Protein 3RDR (pdb70)

Organism: Bacillus subtilis (strain 168) (NCBI:txid224308)

Solvent-accessible surface area: 7052 Å² total; per-residue (Å²): 71,102,62,51,122,42,68,0,71,125,66,24,105,1,29,41,37,103,93,12,114,12,101,49,0,0,0,6,7,26,54,58,81,56,113,36,10,41,0,35,20,19,2,162,113,0,80,69,110,120,6,95,62,0,16,0,7,0,0,5,33,100,46,0,34,12,0,0,19,35,99,29,0,0,70,16,0,59,38,50,103,29,44,0,6,76,15,0,0,0,0,20,0,2,16,11,76,89,22,71,44,76,116,2,22,52,17,0,29,90,5,0,95,38,4,35,86,120,58,145,8,63,71,79,43,0,11,16,9,80,138,46,48,49,121,111,16,0,119,102,9,35,149,77,31,116,75,13,31,82,45,5,90

Secondary structure (DSSP, 8-state):
--EEE-PPPTT-TT----B----EEEEEE----STT-SHHHHHHHHTSTT-----SEEE-SS-EEE-S-TTB--S-SSSTTSHHHHSEEEEEE---TTS-HHHHHHHHHHHHHHHHHHTT--GGGEEEHHHHH----STTTGGGHHHHHHTT-

Foldseek 3Di:
DAEAEQAQDPPALFFPFDFEQAQAAEEFEPPDQAAPPAQVVVLVVSNPSPDNWDFAWEFFLPYIYGHYDPRGFGHHLPQVCDCVGRHYGYYYFYNYNVTDSVSRLLVVLQVVLVCCVVSVHDLVRYYYSCVRPVDCGPVVCVVPVVVSSVSND

B-factor: mean 28.97, std 8.03, range [13.75, 65.9]

Sequence (153 aa):
VNIIQDFIPVGANNRPGYAMTPLYITVHNTANTAVGADAAAHARYLKNPDTTTSWHFTVDDTEIYQHLPLNENGWHAGDGNGSGNRASIGIEICENADGDFAKATANAQWLIKTLMAEHNISLANVVPHKYWSGKECPRKLLDTWDSFKAGIG

CATH classification: 3.40.80.10

InterPro domains:
  IPR002477 Peptidoglycan binding-like [PF01471] (230-291)
  IPR002502 N-acetylmuramoyl-L-alanine amidase domain [PF01510] (21-140)
  IPR002502 N-acetylmuramoyl-L-alanine amidase domain [SM00644] (11-153)
  IPR002502 N-acetylmuramoyl-L-alanine amidase domain [cd06583] (23-140)
  IPR018392 LysM domain [PF01476] (161-203)
  IPR018392 LysM domain [PS51782] (159-203)
  IPR018392 LysM domain [SM00257] (160-204)
  IPR018392 LysM domain [cd00118] (159-203)
  IPR036365 PGBD-like superfamily [SSF47090] (225-292)
  IPR036366 PGBD superfamily [G3DSA:1.10.101.10] (222-297)
  IPR036505 N-acetylmuramoyl-L-alanine amidase/PGRP domain superfamily [G3DSA:3.40.80.10] (1-154)
  IPR036505 N-acetylmuramoyl-L-alanine amidase/PGRP domain superfamily [SSF55846] (1-153)
  IPR036779 LysM domain superfamily [G3DSA:3.10.350.10] (155-213)
  IPR036779 LysM domain superfamily [SSF54106] (159-203)
  IPR051206 N-acetylmuramoyl-L-alanine amidase 2 [PTHR30417] (7-238)

Nearest PDB structures (foldseek):
  3rdr-assembly1_A  TM=1.007E+00  e=5.281E-36  Bacillus subtilis
  3hmb-assembly3_C  TM=1.002E+00  e=5.384E-33  Bacillus subtilis
  1yb0-assembly1_B  TM=9.236E-01  e=2.991E-17  Bacillus anthracis
  2ar3-assembly1_C  TM=9.061E-01  e=3.191E-17  Bacillus anthracis
  4ivv-assembly1_A  TM=7.565E-01  e=4.223E-07  Streptococcus pneumoniae TIGR4

Radius of gyration: 13.97 Å; Cα contacts (8 Å, |Δi|>4): 355; chains: 1; bounding box: 35×32×36 Å

Structure (mmCIF, N/CA/C/O backbone):
data_3RDR
#
_entry.id   3RDR
#
_cell.length_a   96.700
_cell.length_b   96.700
_cell.length_c   114.300
_cell.angle_alpha   90.00
_cell.angle_beta   90.00
_cell.angle_gamma   120.00
#
_symmetry.space_group_name_H-M   'P 63 2 2'
#
loop_
_entity.id
_entity.type
_entity.pdbx_description
1 polymer 'N-acetylmuramoyl-L-alanine amidase XlyA'
2 non-polymer 'ZINC ION'
3 non-polymer 'CHLORIDE ION'
4 water water
#
loop_
_atom_site.group_PDB
_atom_site.id
_atom_site.type_symbol
_atom_site.label_atom_id
_atom_site.label_alt_id
_atom_site.label_comp_id
_atom_site.label_asym_id
_atom_site.label_entity_id
_atom_site.label_seq_id
_atom_site.pdbx_PDB_ins_code
_atom_site.Cartn_x
_atom_site.Cartn_y
_atom_site.Cartn_z
_atom_site.occupancy
_atom_site.B_iso_or_equiv
_atom_site.auth_seq_id
_atom_site.auth_comp_id
_atom_site.auth_asym_id
_atom_site.auth_atom_id
_atom_site.pdbx_PDB_model_num
ATOM 1 N N . VAL A 1 5 ? 6.270 -29.855 10.437 1.00 47.31 5 VAL A N 1
ATOM 2 C CA . VAL A 1 5 ? 6.289 -31.274 9.974 1.00 46.06 5 VAL A CA 1
ATOM 3 C C . VAL A 1 5 ? 5.743 -31.361 8.550 1.00 45.54 5 VAL A C 1
ATOM 4 O O . VAL A 1 5 ? 4.789 -30.671 8.195 1.00 46.23 5 VAL A O 1
ATOM 8 N N . ASN A 1 6 ? 6.352 -32.218 7.741 1.00 44.52 6 ASN A N 1
ATOM 9 C CA . ASN A 1 6 ? 5.955 -32.388 6.349 1.00 43.57 6 ASN A CA 1
ATOM 10 C C . ASN A 1 6 ? 4.669 -33.204 6.184 1.00 41.65 6 ASN A C 1
ATOM 11 O O . ASN A 1 6 ? 4.512 -34.261 6.795 1.00 39.83 6 ASN A O 1
ATOM 16 N N . ILE A 1 7 ? 3.753 -32.703 5.355 1.00 39.70 7 ILE A N 1
ATOM 17 C CA . ILE A 1 7 ? 2.485 -33.384 5.089 1.00 37.69 7 ILE A CA 1
ATOM 18 C C . ILE A 1 7 ? 2.460 -33.885 3.645 1.00 36.38 7 ILE A C 1
ATOM 19 O O . ILE A 1 7 ? 2.531 -33.089 2.711 1.00 35.40 7 ILE A O 1
ATOM 24 N N . ILE A 1 8 ? 2.353 -35.200 3.467 1.00 34.30 8 ILE A N 1
ATOM 25 C CA . ILE A 1 8 ? 2.309 -35.794 2.133 1.00 33.21 8 ILE A CA 1
ATOM 26 C C . ILE A 1 8 ? 0.880 -36.223 1.781 1.00 33.62 8 ILE A C 1
ATOM 27 O O . ILE A 1 8 ? 0.273 -37.027 2.490 1.00 30.76 8 ILE A O 1
ATOM 32 N N . GLN A 1 9 ? 0.348 -35.684 0.686 1.00 32.44 9 GLN A N 1
ATOM 33 C CA . GLN A 1 9 ? -1.000 -36.029 0.251 1.00 32.34 9 GLN A CA 1
ATOM 34 C C . GLN A 1 9 ? -0.966 -37.230 -0.686 1.00 32.36 9 GLN A C 1
ATOM 35 O O . GLN A 1 9 ? -0.237 -37.243 -1.680 1.00 32.53 9 GLN A O 1
ATOM 41 N N . ASP A 1 10 ? -1.752 -38.245 -0.347 1.00 30.26 10 ASP A N 1
ATOM 42 C CA . ASP A 1 10 ? -1.831 -39.466 -1.136 1.00 30.86 10 ASP A CA 1
ATOM 43 C C . ASP A 1 10 ? -3.233 -40.015 -0.907 1.00 30.46 10 ASP A C 1
ATOM 44 O O . ASP A 1 10 ? -3.435 -41.023 -0.228 1.00 28.71 10 ASP A O 1
ATOM 49 N N . PHE A 1 11 ? -4.199 -39.319 -1.494 1.00 29.23 11 PHE A N 1
ATOM 50 C CA . PHE A 1 11 ? -5.609 -39.645 -1.357 1.00 29.32 11 PHE A CA 1
ATOM 51 C C . PHE A 1 11 ? -6.071 -41.018 -1.805 1.00 29.02 11 PHE A C 1
ATOM 52 O O . PHE A 1 11 ? -5.511 -41.629 -2.719 1.00 28.68 11 PHE A O 1
ATOM 60 N N . ILE A 1 12 ? -7.110 -41.488 -1.125 1.00 26.71 12 ILE A N 1
ATOM 61 C CA . ILE A 1 12 ? -7.753 -42.751 -1.427 1.00 25.65 12 ILE A CA 1
ATOM 62 C C . ILE A 1 12 ? -8.486 -42.414 -2.724 1.00 27.35 12 ILE A C 1
ATOM 63 O O . ILE A 1 12 ? -9.034 -41.318 -2.855 1.00 26.19 12 ILE A O 1
ATOM 68 N N . PRO A 1 13 ? -8.505 -43.334 -3.701 1.00 28.50 13 PRO A N 1
ATOM 69 C CA . PRO A 1 13 ? -9.207 -42.997 -4.945 1.00 29.03 13 PRO A CA 1
ATOM 70 C C . PRO A 1 13 ? -10.703 -42.721 -4.813 1.00 28.44 13 PRO A C 1
ATOM 71 O O . PRO A 1 13 ? -11.413 -43.368 -4.039 1.00 27.77 13 PRO A O 1
ATOM 75 N N . VAL A 1 14 ? -11.169 -41.740 -5.579 1.00 30.02 14 VAL A N 1
ATOM 76 C CA . VAL A 1 14 ? -12.577 -41.362 -5.595 1.00 29.86 14 VAL A CA 1
ATOM 77 C C . VAL A 1 14 ? -13.416 -42.590 -5.926 1.00 29.35 14 VAL A C 1
ATOM 78 O O . VAL A 1 14 ? -13.037 -43.393 -6.771 1.00 30.11 14 VAL A O 1
ATOM 82 N N . GLY A 1 15 ? -14.546 -42.747 -5.244 1.00 29.82 15 GLY A N 1
ATOM 83 C CA . GLY A 1 15 ? -15.409 -43.886 -5.506 1.00 30.52 15 GLY A CA 1
ATOM 84 C C . GLY A 1 15 ? -15.103 -45.155 -4.726 1.00 32.14 15 GLY A C 1
ATOM 85 O O . GLY A 1 15 ? -15.876 -46.114 -4.774 1.00 32.27 15 GLY A O 1
ATOM 86 N N . ALA A 1 16 ? -13.983 -45.178 -4.009 1.00 31.52 16 ALA A N 1
ATOM 87 C CA . ALA A 1 16 ? -13.616 -46.358 -3.229 1.00 30.51 16 ALA A CA 1
ATOM 88 C C . ALA A 1 16 ? -14.612 -46.538 -2.089 1.00 29.55 16 ALA A C 1
ATOM 89 O O . ALA A 1 16 ? -15.257 -45.582 -1.664 1.00 30.08 16 ALA A O 1
ATOM 91 N N . ASN A 1 17 ? -14.739 -47.767 -1.600 1.00 30.17 17 ASN A N 1
ATOM 92 C CA . ASN A 1 17 ? -15.657 -48.060 -0.508 1.00 29.62 17 ASN A CA 1
ATOM 93 C C . ASN A 1 17 ? -15.348 -47.245 0.747 1.00 28.35 17 ASN A C 1
ATOM 94 O O . ASN A 1 1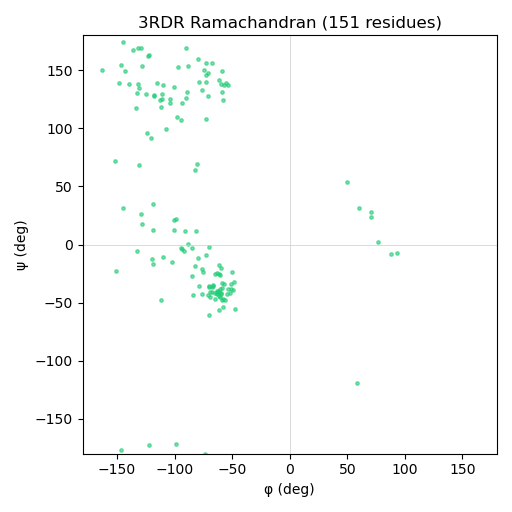7 ? -16.264 -46.887 1.493 1.00 28.29 17 ASN A O 1
ATOM 99 N N . ASN A 1 18 ? -14.074 -46.942 0.992 1.00 24.91 18 ASN A N 1
ATOM 100 C CA . ASN A 1 18 ? -13.753 -46.160 2.177 1.00 24.69 18 ASN A CA 1
ATOM 101 C C . ASN A 1 18 ? -13.553 -44.672 1.908 1.00 24.26 18 ASN A C 1
ATOM 102 O O . ASN A 1 18 ? -12.891 -43.975 2.673 1.00 22.87 18 ASN A O 1
ATOM 107 N N . ARG A 1 19 ? -14.111 -44.194 0.800 1.00 23.50 19 ARG A N 1
ATOM 108 C CA . ARG A 1 19 ? -14.070 -42.770 0.489 1.00 24.34 19 ARG A CA 1
ATOM 109 C C . ARG A 1 19 ? -15.509 -42.405 0.133 1.00 25.59 19 ARG A C 1
ATOM 110 O O . ARG A 1 19 ? -15.827 -42.110 -1.021 1.00 25.69 19 ARG A O 1
ATOM 118 N N . PRO A 1 20 ? -16.404 -42.434 1.135 1.00 25.89 20 PRO A N 1
ATOM 119 C CA . PRO A 1 20 ? -17.823 -42.113 0.950 1.00 25.97 20 PRO A CA 1
ATOM 120 C C . PRO A 1 20 ? -18.041 -40.790 0.232 1.00 26.07 20 PRO A C 1
ATOM 121 O O . PRO A 1 20 ? -19.002 -40.640 -0.519 1.00 26.00 20 PRO A O 1
ATOM 125 N N . GLY A 1 21 ? -17.155 -39.831 0.481 1.00 26.20 21 GLY A N 1
ATOM 126 C CA . GLY A 1 21 ? -17.250 -38.543 -0.184 1.00 25.71 21 GLY A CA 1
ATOM 127 C C . GLY A 1 21 ? -18.377 -37.590 0.172 1.00 25.83 21 GLY A C 1
ATOM 128 O O . GLY A 1 21 ? -18.787 -36.795 -0.674 1.00 26.22 21 GLY A O 1
ATOM 129 N N . TYR A 1 22 ? -18.895 -37.648 1.397 1.00 24.79 22 TYR A N 1
ATOM 130 C CA . TYR A 1 22 ? -19.953 -36.716 1.776 1.00 24.03 22 TYR A CA 1
ATOM 131 C C . TYR A 1 22 ? -19.313 -35.375 2.104 1.00 24.69 22 TYR A C 1
ATOM 132 O O . TYR A 1 22 ? -18.248 -35.327 2.726 1.00 23.84 22 TYR A O 1
ATOM 141 N N . ALA A 1 23 ? -19.953 -34.289 1.675 1.00 23.14 23 ALA A N 1
ATOM 142 C CA . ALA A 1 23 ? -19.434 -32.954 1.944 1.00 22.41 23 ALA A CA 1
ATOM 143 C C . ALA A 1 23 ? -19.342 -32.764 3.451 1.00 22.58 23 ALA A C 1
ATOM 144 O O . ALA A 1 23 ? -20.244 -33.162 4.197 1.00 22.06 23 ALA A O 1
ATOM 146 N N . MET A 1 24 ? -18.252 -32.153 3.898 1.00 22.90 24 MET A N 1
ATOM 147 C CA . MET A 1 24 ? -18.063 -31.925 5.321 1.00 22.12 24 MET A CA 1
ATOM 148 C C . MET A 1 24 ? -17.471 -30.565 5.648 1.00 20.88 24 MET A C 1
ATOM 149 O O . MET A 1 24 ? -16.560 -30.090 4.980 1.00 20.84 24 MET A O 1
ATOM 154 N N . THR A 1 25 ? -18.021 -29.951 6.686 1.00 22.80 25 THR A N 1
ATOM 155 C CA . THR A 1 25 ? -17.549 -28.682 7.216 1.00 25.01 25 THR A CA 1
ATOM 156 C C . THR A 1 25 ? -17.221 -29.122 8.646 1.00 24.82 25 THR A C 1
ATOM 157 O O . THR A 1 25 ? -18.083 -29.112 9.524 1.00 24.27 25 THR A O 1
ATOM 161 N N . PRO A 1 26 ? -15.967 -29.544 8.883 1.00 25.17 26 PRO A N 1
ATOM 162 C CA . PRO A 1 26 ? -15.511 -30.012 10.198 1.00 25.35 26 PRO A CA 1
ATOM 163 C C . PRO A 1 26 ? -15.643 -29.055 11.381 1.00 24.76 26 PRO A C 1
ATOM 164 O O . PRO A 1 26 ? -15.130 -27.937 11.366 1.00 25.64 26 PRO A O 1
ATOM 168 N N . LEU A 1 27 ? -16.336 -29.524 12.411 1.00 25.36 27 LEU A N 1
ATOM 169 C CA . LEU A 1 27 ? -16.540 -28.759 13.635 1.00 25.77 27 LEU A CA 1
ATOM 170 C C . LEU A 1 27 ? -15.745 -29.413 14.770 1.00 26.22 27 LEU A C 1
ATOM 171 O O . LEU A 1 27 ? -15.611 -28.842 15.858 1.00 25.52 27 LEU A O 1
ATOM 176 N N . TYR A 1 28 ? -15.228 -30.613 14.508 1.00 24.75 28 TYR A N 1
ATOM 177 C CA . TYR A 1 28 ? -14.458 -31.361 15.500 1.00 25.83 28 TYR A CA 1
ATOM 178 C C . TYR A 1 28 ? -13.207 -31.994 14.905 1.00 25.55 28 TYR A C 1
ATOM 179 O O . TYR A 1 28 ? -13.039 -32.065 13.683 1.00 22.90 28 TYR A O 1
ATOM 188 N N . ILE A 1 29 ? -12.341 -32.461 15.799 1.00 25.56 29 ILE A N 1
ATOM 189 C CA . ILE A 1 29 ? -11.112 -33.152 15.441 1.00 23.95 29 ILE A CA 1
ATOM 190 C C . ILE A 1 29 ? -11.084 -34.377 16.352 1.00 23.83 29 ILE A C 1
ATOM 191 O O . ILE A 1 29 ? -11.064 -34.253 17.580 1.00 23.51 29 ILE A O 1
ATOM 196 N N . THR A 1 30 ? -11.119 -35.559 15.742 1.00 22.37 30 THR A N 1
ATOM 197 C CA . THR A 1 30 ? -11.134 -36.819 16.474 1.00 20.50 30 THR A CA 1
ATOM 198 C C . THR A 1 30 ? -9.774 -37.523 16.444 1.00 22.13 30 THR A C 1
ATOM 199 O O . THR A 1 30 ? -9.225 -37.795 15.378 1.00 22.63 30 THR A O 1
ATOM 203 N N . VAL A 1 31 ? -9.244 -37.831 17.625 1.00 22.17 31 VAL A N 1
ATOM 204 C CA . VAL A 1 31 ? -7.932 -38.476 17.745 1.00 21.64 31 VAL A CA 1
ATOM 205 C C . VAL A 1 31 ? -7.988 -39.979 17.988 1.00 19.68 31 VAL A C 1
ATOM 206 O O . VAL A 1 31 ? -8.769 -40.454 18.810 1.00 19.64 31 VAL A O 1
ATOM 210 N N . HIS A 1 32 ? -7.139 -40.714 17.269 1.00 19.03 32 HIS A N 1
ATOM 211 C CA . HIS A 1 32 ? -7.052 -42.170 17.375 1.00 19.41 32 HIS A CA 1
ATOM 212 C C . HIS A 1 32 ? -5.595 -42.597 17.589 1.00 20.01 32 HIS A C 1
ATOM 213 O O . HIS A 1 32 ? -4.670 -41.800 17.441 1.00 20.37 32 HIS A O 1
ATOM 220 N N . ASN A 1 33 ? -5.416 -43.872 17.917 1.00 19.69 33 ASN A N 1
ATOM 221 C CA . ASN A 1 33 ? -4.101 -44.494 18.076 1.00 20.01 33 ASN A CA 1
ATOM 222 C C . ASN A 1 33 ? -4.288 -45.778 17.271 1.00 17.65 33 ASN A C 1
ATOM 223 O O . ASN A 1 33 ? -5.273 -46.482 17.468 1.00 19.24 33 ASN A O 1
ATOM 228 N N . THR A 1 34 ? -3.362 -46.078 16.366 1.00 17.62 34 THR A N 1
ATOM 229 C CA . THR A 1 34 ? -3.479 -47.261 15.511 1.00 17.49 34 THR A CA 1
ATOM 230 C C . THR A 1 34 ? -3.508 -48.619 16.217 1.00 20.02 34 THR A C 1
ATOM 231 O O . THR A 1 34 ? -4.054 -49.584 15.673 1.00 18.08 34 THR A O 1
ATOM 235 N N . ALA A 1 35 ? -2.927 -48.695 17.415 1.00 18.58 35 ALA A N 1
ATOM 236 C CA . ALA A 1 35 ? -2.856 -49.954 18.163 1.00 20.28 35 ALA A CA 1
ATOM 237 C C . ALA A 1 35 ? -2.087 -50.988 17.330 1.00 20.05 35 ALA A C 1
ATOM 238 O O . ALA A 1 35 ? -2.338 -52.196 17.403 1.00 20.87 35 ALA A O 1
ATOM 240 N N . ASN A 1 3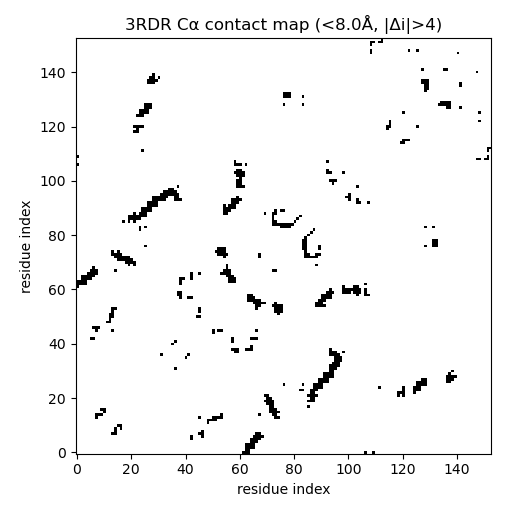6 ? -1.142 -50.494 16.539 1.00 20.53 36 ASN A N 1
ATOM 241 C CA . ASN A 1 36 ? -0.313 -51.338 15.690 1.00 18.33 36 ASN A CA 1
ATOM 242 C C . ASN A 1 36 ? 1.143 -51.052 16.049 1.00 18.37 36 ASN A C 1
ATOM 243 O O . ASN A 1 36 ? 1.739 -50.099 15.542 1.00 16.71 36 ASN A O 1
ATOM 248 N N . THR A 1 37 ? 1.717 -51.878 16.921 1.00 17.45 37 THR A N 1
ATOM 249 C CA . THR A 1 37 ? 3.098 -51.687 17.359 1.00 18.46 37 THR A CA 1
ATOM 250 C C . THR A 1 37 ? 4.144 -52.310 16.432 1.00 19.19 37 THR A C 1
ATOM 251 O O . THR A 1 37 ? 5.343 -52.166 16.664 1.00 19.53 37 THR A O 1
ATOM 255 N N . ALA A 1 38 ? 3.690 -52.998 15.390 1.00 19.04 38 ALA A N 1
ATOM 256 C CA . ALA A 1 38 ? 4.594 -53.657 14.452 1.00 19.75 38 ALA A CA 1
ATOM 257 C C . ALA A 1 38 ? 5.610 -52.732 13.797 1.00 20.17 38 ALA A C 1
ATOM 258 O O . ALA A 1 38 ? 5.288 -51.616 13.387 1.00 19.89 38 ALA A O 1
ATOM 260 N N . VAL A 1 39 ? 6.844 -53.212 13.700 1.00 20.67 39 VAL A N 1
ATOM 261 C CA . VAL A 1 39 ? 7.901 -52.451 13.059 1.00 20.52 39 VAL A CA 1
ATOM 262 C C . VAL A 1 39 ? 7.441 -52.191 11.625 1.00 22.10 39 VAL A C 1
ATOM 263 O O . VAL A 1 39 ? 6.967 -53.102 10.942 1.00 22.83 39 VAL A O 1
ATOM 267 N N . GLY A 1 40 ? 7.546 -50.941 11.187 1.00 23.71 40 GLY A N 1
ATOM 268 C CA . GLY A 1 40 ? 7.140 -50.598 9.836 1.00 24.98 40 GLY A CA 1
ATOM 269 C C . GLY A 1 40 ? 5.713 -50.098 9.674 1.00 24.73 40 GLY A C 1
ATOM 270 O O . GLY A 1 40 ? 5.341 -49.667 8.587 1.00 24.63 40 GLY A O 1
ATOM 271 N N . ALA A 1 41 ? 4.908 -50.150 10.732 1.00 23.16 41 ALA A N 1
ATOM 272 C CA . ALA A 1 41 ? 3.524 -49.684 10.643 1.00 21.82 41 ALA A CA 1
ATOM 273 C C . ALA A 1 41 ? 3.470 -48.165 10.807 1.00 21.29 41 ALA A C 1
ATOM 274 O O . ALA A 1 41 ? 2.881 -47.651 11.764 1.00 20.75 41 ALA A O 1
ATOM 276 N N . ASP A 1 42 ? 4.080 -47.455 9.861 1.00 19.95 42 ASP A N 1
ATOM 277 C CA . ASP A 1 42 ? 4.133 -46.001 9.905 1.00 20.64 42 ASP A CA 1
ATOM 278 C C . ASP A 1 42 ? 3.079 -45.330 9.024 1.00 21.34 42 ASP A C 1
ATOM 279 O O . ASP A 1 42 ? 2.193 -45.997 8.492 1.00 22.67 42 ASP A O 1
ATOM 284 N N . ALA A 1 43 ? 3.182 -44.011 8.876 1.00 21.23 43 ALA A N 1
ATOM 285 C CA . ALA A 1 43 ? 2.215 -43.239 8.093 1.00 22.79 43 ALA A CA 1
ATOM 286 C C . ALA A 1 43 ? 2.140 -43.649 6.626 1.00 22.16 43 ALA A C 1
ATOM 287 O O . ALA A 1 43 ? 1.054 -43.794 6.076 1.00 21.35 43 ALA A O 1
ATOM 289 N N . ALA A 1 44 ? 3.293 -43.828 5.993 1.00 24.01 44 ALA A N 1
ATOM 290 C CA . ALA A 1 44 ? 3.326 -44.233 4.594 1.00 24.61 44 ALA A CA 1
ATOM 291 C C . ALA A 1 44 ? 2.676 -45.605 4.428 1.00 25.00 44 ALA A C 1
ATOM 292 O O . ALA A 1 44 ? 1.946 -45.840 3.462 1.00 27.28 44 ALA A O 1
ATOM 294 N N . ALA A 1 45 ? 2.933 -46.510 5.368 1.00 23.33 45 ALA A N 1
ATOM 295 C CA . ALA A 1 45 ? 2.352 -47.849 5.290 1.00 22.70 45 ALA A CA 1
ATOM 296 C C . ALA A 1 45 ? 0.830 -47.779 5.381 1.00 22.04 45 ALA A C 1
ATOM 297 O O . ALA A 1 45 ? 0.127 -48.484 4.652 1.00 23.21 45 ALA A O 1
ATOM 299 N N . HIS A 1 46 ? 0.312 -46.939 6.274 1.00 20.33 46 HIS A N 1
ATOM 300 C CA . HIS A 1 46 ? -1.134 -46.804 6.393 1.00 21.23 46 HIS A CA 1
ATOM 301 C C . HIS A 1 46 ? -1.715 -46.179 5.123 1.00 21.07 46 HIS A C 1
ATOM 302 O O . HIS A 1 46 ? -2.809 -46.530 4.703 1.00 21.20 46 HIS A O 1
ATOM 309 N N . ALA A 1 47 ? -0.981 -45.254 4.512 1.00 22.92 47 ALA A N 1
ATOM 310 C CA . ALA A 1 47 ? -1.445 -44.614 3.281 1.00 24.60 47 ALA A CA 1
ATOM 311 C C . ALA A 1 47 ? -1.668 -45.668 2.198 1.00 25.28 47 ALA A C 1
ATOM 312 O O . ALA A 1 47 ? -2.643 -45.610 1.448 1.00 23.97 47 ALA A O 1
ATOM 314 N N . ARG A 1 48 ? -0.748 -46.625 2.123 1.00 27.16 48 ARG A N 1
ATOM 315 C CA . ARG A 1 48 ? -0.827 -47.703 1.144 1.00 27.75 48 ARG A CA 1
ATOM 316 C C . ARG A 1 48 ? -1.986 -48.633 1.490 1.00 26.72 48 ARG A C 1
ATOM 317 O O . ARG A 1 48 ? -2.764 -49.022 0.618 1.00 25.83 48 ARG A O 1
ATOM 325 N N . TYR A 1 49 ? -2.107 -48.984 2.766 1.00 25.06 49 TYR A N 1
ATOM 326 C CA . TYR A 1 49 ? -3.186 -49.860 3.193 1.00 25.38 49 TYR A CA 1
ATOM 327 C C . TYR A 1 49 ? -4.571 -49.295 2.865 1.00 25.23 49 TYR A C 1
ATOM 328 O O . TYR A 1 49 ? -5.435 -50.005 2.340 1.00 25.37 49 TYR A O 1
ATOM 337 N N . LEU A 1 50 ? -4.783 -48.022 3.181 1.00 23.60 50 LEU A N 1
ATOM 338 C CA . LEU A 1 50 ? -6.076 -47.387 2.946 1.00 24.30 50 LEU A CA 1
ATOM 339 C C . LEU A 1 50 ? -6.536 -47.378 1.491 1.00 26.40 50 LEU A C 1
ATOM 340 O O . LEU A 1 50 ? -7.730 -47.235 1.218 1.00 26.58 50 LEU A O 1
ATOM 345 N N . LYS A 1 51 ? -5.606 -47.544 0.559 1.00 28.64 51 LYS A N 1
ATOM 346 C CA . LYS A 1 51 ? -5.968 -47.550 -0.851 1.00 33.08 51 LYS A CA 1
ATOM 347 C C . LYS A 1 51 ? -6.360 -48.926 -1.385 1.00 33.75 51 LYS A C 1
ATOM 348 O O . LYS A 1 51 ? -6.685 -49.064 -2.560 1.00 35.71 51 LYS A O 1
ATOM 354 N N . ASN A 1 52 ? -6.343 -49.940 -0.522 1.00 36.26 52 ASN A N 1
ATOM 355 C CA . ASN A 1 52 ? -6.749 -51.284 -0.930 1.00 36.47 52 ASN A CA 1
ATOM 356 C C . ASN A 1 52 ? -8.262 -51.255 -1.127 1.00 36.38 52 ASN A C 1
ATOM 357 O O . ASN A 1 52 ? -8.997 -50.822 -0.243 1.00 34.86 52 ASN A O 1
ATOM 362 N N . PRO A 1 53 ? -8.746 -51.720 -2.292 1.00 36.70 53 PRO A N 1
ATOM 363 C CA . PRO A 1 53 ? -10.172 -51.751 -2.638 1.00 36.06 53 PRO A CA 1
ATOM 364 C C . PRO A 1 53 ? -11.119 -52.371 -1.618 1.00 35.47 53 PRO A C 1
ATOM 365 O O . PRO A 1 53 ? -12.309 -52.059 -1.612 1.00 35.58 53 PRO A O 1
ATOM 369 N N . ASP A 1 54 ? -10.605 -53.245 -0.761 1.00 34.80 54 ASP A N 1
ATOM 370 C CA . ASP A 1 54 ? -11.457 -53.902 0.226 1.00 36.44 54 ASP A CA 1
ATOM 371 C C . ASP A 1 54 ? -11.556 -53.246 1.604 1.00 33.94 54 ASP A C 1
ATOM 372 O O . ASP A 1 54 ? -12.316 -53.709 2.451 1.00 33.36 54 ASP A O 1
ATOM 377 N N . THR A 1 55 ? -10.803 -52.176 1.832 1.00 33.48 55 THR A N 1
ATOM 378 C CA . THR A 1 55 ? -10.851 -51.485 3.120 1.00 32.74 55 THR A CA 1
ATOM 379 C C . THR A 1 55 ? -12.165 -50.717 3.247 1.00 32.05 55 THR A C 1
ATOM 380 O O . THR A 1 55 ? -12.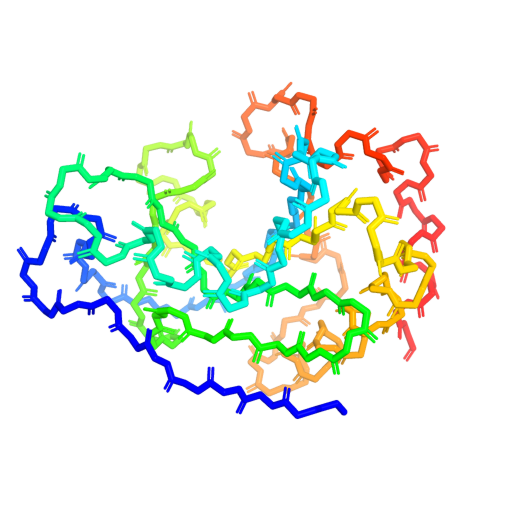689 -50.200 2.258 1.00 32.43 55 THR A O 1
ATOM 384 N N . THR A 1 56 ? -12.695 -50.642 4.464 1.00 30.51 56 THR A N 1
ATOM 385 C CA . THR A 1 56 ? -13.951 -49.940 4.700 1.00 29.00 56 THR A CA 1
ATOM 386 C C . THR A 1 56 ? -13.812 -48.759 5.663 1.00 28.74 56 THR A C 1
ATOM 387 O O . THR A 1 56 ? -14.693 -47.891 5.726 1.00 27.56 56 THR A O 1
ATOM 391 N N . THR A 1 57 ? -12.711 -48.722 6.411 1.00 25.23 57 THR A N 1
ATOM 392 C CA . THR A 1 57 ? -12.476 -47.632 7.358 1.00 23.23 57 THR A CA 1
ATOM 393 C C . THR A 1 57 ? -11.572 -46.575 6.727 1.00 20.90 57 THR A C 1
ATOM 394 O O . THR A 1 57 ? -10.772 -46.882 5.845 1.00 19.79 57 THR A O 1
ATOM 398 N N . SER A 1 58 ? -11.707 -45.328 7.169 1.00 19.28 58 SER A N 1
ATOM 399 C CA . SER A 1 58 ? -10.879 -44.255 6.631 1.00 18.55 58 SER A CA 1
ATOM 400 C C . SER A 1 58 ? -10.883 -43.028 7.527 1.00 17.69 58 SER A C 1
ATOM 401 O O . SER A 1 58 ? -11.860 -42.756 8.226 1.00 19.67 58 SER A O 1
ATOM 404 N N . TRP A 1 59 ? -9.774 -42.301 7.503 1.00 17.33 59 TRP A N 1
ATOM 405 C CA . TRP A 1 59 ? -9.619 -41.084 8.284 1.00 18.35 59 TRP A CA 1
ATOM 406 C C . TRP A 1 59 ? -8.769 -40.130 7.451 1.00 19.38 59 TRP A C 1
ATOM 407 O O . TRP A 1 59 ? -8.254 -40.512 6.396 1.00 17.36 59 TRP A O 1
ATOM 418 N N . HIS A 1 60 ? -8.604 -38.901 7.927 1.00 18.72 60 HIS A N 1
ATOM 419 C CA . HIS A 1 60 ? -7.881 -37.886 7.168 1.00 20.42 60 HIS A CA 1
ATOM 420 C C . HIS A 1 60 ? -6.359 -37.839 7.256 1.00 20.52 60 HIS A C 1
ATOM 421 O O . HIS A 1 60 ? -5.687 -37.685 6.233 1.00 19.34 60 HIS A O 1
ATOM 428 N N . PHE A 1 61 ? -5.818 -37.975 8.463 1.00 20.20 61 PHE A N 1
ATOM 429 C CA . PHE A 1 61 ? -4.371 -37.900 8.666 1.00 20.52 61 PHE A CA 1
ATOM 430 C C . PHE A 1 61 ? -3.781 -39.026 9.517 1.00 20.53 61 PHE A C 1
ATOM 431 O O . PHE A 1 61 ? -4.356 -39.417 10.536 1.00 19.43 61 PHE A O 1
ATOM 439 N N . THR A 1 62 ? -2.629 -39.536 9.098 1.00 19.66 62 THR A N 1
ATOM 440 C CA . THR A 1 62 ? -1.918 -40.543 9.874 1.00 19.18 62 THR A CA 1
ATOM 441 C C . THR A 1 62 ? -0.597 -39.858 10.216 1.00 19.80 62 THR A C 1
ATOM 442 O O . THR A 1 62 ? 0.082 -39.321 9.336 1.00 18.93 62 THR A O 1
ATOM 446 N N . VAL A 1 63 ? -0.251 -39.863 11.497 1.00 18.71 63 VAL A N 1
ATOM 447 C CA . VAL A 1 63 ? 0.955 -39.204 11.980 1.00 17.99 63 VAL A CA 1
ATOM 448 C C . VAL A 1 63 ? 1.958 -40.158 12.625 1.00 18.62 63 VAL A C 1
ATOM 449 O O . VAL A 1 63 ? 1.588 -40.939 13.497 1.00 18.74 63 VAL A O 1
ATOM 453 N N . ASP A 1 64 ? 3.216 -40.120 12.186 1.00 20.94 64 ASP A N 1
ATOM 454 C CA . ASP A 1 64 ? 4.247 -40.934 12.830 1.00 23.13 64 ASP A CA 1
ATOM 455 C C . ASP A 1 64 ? 5.327 -39.967 13.313 1.00 23.22 64 ASP A C 1
ATOM 456 O O . ASP A 1 64 ? 5.127 -38.750 13.254 1.00 22.48 64 ASP A O 1
ATOM 461 N N . ASP A 1 65 ? 6.452 -40.481 13.801 1.00 24.46 65 ASP A N 1
ATOM 462 C CA . ASP A 1 65 ? 7.504 -39.610 14.326 1.00 26.94 65 ASP A CA 1
ATOM 463 C C . ASP A 1 65 ? 8.289 -38.834 13.279 1.00 29.07 65 ASP A C 1
ATOM 464 O O . ASP A 1 65 ? 9.070 -37.941 13.615 1.00 29.40 65 ASP A O 1
ATOM 469 N N . THR A 1 66 ? 8.068 -39.154 12.011 1.00 29.04 66 THR A N 1
ATOM 470 C CA . THR A 1 66 ? 8.793 -38.492 10.940 1.00 31.45 66 THR A CA 1
ATOM 471 C C . THR A 1 66 ? 7.936 -37.589 10.061 1.00 31.88 66 THR A C 1
ATOM 472 O O . THR A 1 66 ? 8.308 -36.450 9.783 1.00 30.52 66 THR A O 1
ATOM 476 N N . GLU A 1 67 ? 6.787 -38.092 9.622 1.00 32.30 67 GLU A N 1
ATOM 477 C CA . GLU A 1 67 ? 5.930 -37.307 8.745 1.00 31.16 67 GLU A CA 1
ATOM 478 C C . GLU A 1 67 ? 4.443 -37.551 8.936 1.00 29.79 67 GLU A C 1
ATOM 479 O O . GLU A 1 67 ? 4.030 -38.322 9.799 1.00 27.74 67 GLU A O 1
ATOM 485 N N . ILE A 1 68 ? 3.652 -36.885 8.100 1.00 28.81 68 ILE A N 1
ATOM 486 C CA . ILE A 1 68 ? 2.199 -36.978 8.137 1.00 27.18 68 ILE A CA 1
ATOM 487 C C . ILE A 1 68 ? 1.675 -37.232 6.728 1.00 27.58 68 ILE A C 1
ATOM 488 O O . ILE A 1 68 ? 2.117 -36.592 5.774 1.00 28.32 68 ILE A O 1
ATOM 493 N N . TYR A 1 69 ? 0.746 -38.175 6.603 1.00 25.33 69 TYR A N 1
ATOM 494 C CA . TYR A 1 69 ? 0.135 -38.496 5.321 1.00 24.55 69 TYR A CA 1
ATOM 495 C C . TYR A 1 69 ? -1.347 -38.152 5.398 1.00 24.18 69 TYR A C 1
ATOM 496 O O . TYR A 1 69 ? -1.990 -38.404 6.417 1.00 23.64 69 TYR A O 1
ATOM 505 N N . GLN A 1 70 ? -1.880 -37.567 4.328 1.00 23.62 70 GLN A N 1
ATOM 506 C CA . GLN A 1 70 ? -3.297 -37.205 4.270 1.00 24.58 70 GLN A CA 1
ATOM 507 C C . GLN A 1 70 ? -3.954 -38.127 3.245 1.00 24.15 70 GLN A C 1
ATOM 508 O O . GLN A 1 70 ? -3.526 -38.198 2.095 1.00 23.44 70 GLN A O 1
ATOM 514 N N . HIS A 1 71 ? -5.002 -38.820 3.673 1.00 23.46 71 HIS A N 1
ATOM 515 C CA . HIS A 1 71 ? -5.694 -39.781 2.829 1.00 22.61 71 HIS A CA 1
ATOM 516 C C . HIS A 1 71 ? -7.001 -39.265 2.244 1.00 23.20 71 HIS A C 1
ATOM 517 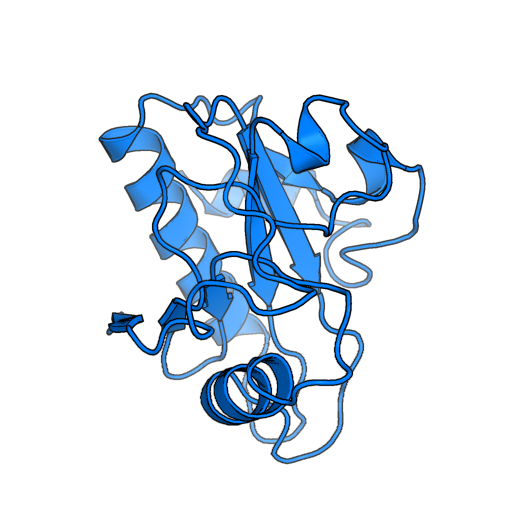O O . HIS A 1 71 ? -7.548 -39.856 1.315 1.00 21.07 71 HIS A O 1
ATOM 524 N N . LEU A 1 72 ? -7.495 -38.162 2.792 1.00 23.71 72 LEU A N 1
ATOM 525 C CA . LEU A 1 72 ? -8.763 -37.587 2.363 1.00 23.19 72 LEU A CA 1
ATOM 526 C C . LEU A 1 72 ? -8.709 -36.065 2.393 1.00 24.89 72 LEU A C 1
ATOM 527 O O . LEU A 1 72 ? -7.985 -35.477 3.203 1.00 23.94 72 LEU A O 1
ATOM 532 N N . PRO A 1 73 ? -9.466 -35.404 1.500 1.00 25.19 73 PRO A N 1
ATOM 533 C CA . PRO A 1 73 ? -9.471 -33.939 1.492 1.00 25.26 73 PRO A CA 1
ATOM 534 C C . PRO A 1 73 ? -10.302 -33.521 2.704 1.00 25.19 73 PRO A C 1
ATOM 535 O O . PRO A 1 73 ? -11.212 -34.248 3.105 1.00 24.18 73 PRO A O 1
ATOM 539 N N . LEU A 1 74 ? -10.002 -32.365 3.288 1.00 23.90 74 LEU A N 1
ATOM 540 C CA . LEU A 1 74 ? -10.733 -31.925 4.470 1.00 25.74 74 LEU A CA 1
ATOM 541 C C . LEU A 1 74 ? -12.187 -31.498 4.258 1.00 26.70 74 LEU A C 1
ATOM 542 O O . LEU A 1 74 ? -12.877 -31.155 5.220 1.00 28.03 74 LEU A O 1
ATOM 547 N N . ASN A 1 75 ? -12.661 -31.517 3.015 1.00 27.11 75 ASN A N 1
ATOM 548 C CA . ASN A 1 75 ? -14.054 -31.161 2.749 1.00 27.66 75 ASN A CA 1
ATOM 549 C C . ASN A 1 75 ? -14.913 -32.412 2.555 1.00 26.36 75 ASN A C 1
ATOM 550 O O . ASN A 1 75 ? -16.059 -32.327 2.117 1.00 25.75 75 ASN A O 1
ATOM 555 N N . GLU A 1 76 ? -14.346 -33.569 2.899 1.00 24.01 76 GLU A N 1
ATOM 556 C CA . GLU A 1 76 ? -15.035 -34.858 2.800 1.00 23.55 76 GLU A CA 1
ATOM 557 C C . GLU A 1 76 ? -14.935 -35.606 4.133 1.00 22.87 76 GLU A C 1
ATOM 558 O O . GLU A 1 76 ? -13.990 -35.403 4.892 1.00 23.63 76 GLU A O 1
ATOM 564 N N . ASN A 1 77 ? -15.904 -36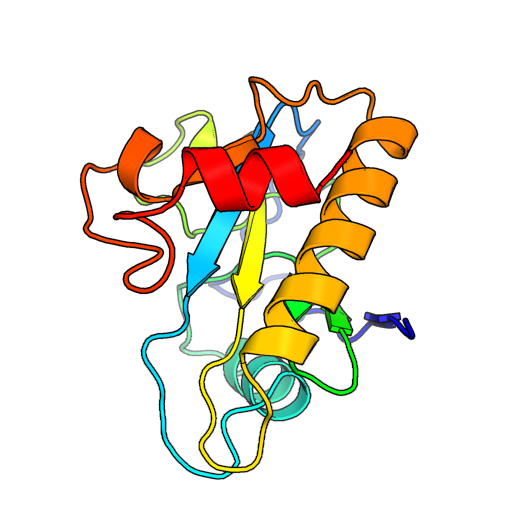.473 4.408 1.00 20.52 77 ASN A N 1
ATOM 565 C CA . ASN A 1 77 ? -15.905 -37.245 5.650 1.00 21.45 77 ASN A CA 1
ATOM 566 C C . ASN A 1 77 ? -15.177 -38.574 5.485 1.00 19.83 77 ASN A C 1
ATOM 567 O O . ASN A 1 77 ? -14.842 -38.990 4.373 1.00 20.07 77 ASN A O 1
ATOM 572 N N . GLY A 1 78 ? -14.941 -39.236 6.610 1.00 21.32 78 GLY A N 1
ATOM 573 C CA . GLY A 1 78 ? -14.298 -40.535 6.598 1.00 19.55 78 GLY A CA 1
ATOM 574 C C . GLY A 1 78 ? -15.150 -41.424 7.481 1.00 19.47 78 GLY A C 1
ATOM 575 O O . GLY A 1 78 ? -16.048 -40.928 8.150 1.00 18.26 78 GLY A O 1
ATOM 576 N N . TRP A 1 79 ? -14.901 -42.728 7.469 1.00 21.17 79 TRP A N 1
ATOM 577 C CA . TRP A 1 79 ? -15.644 -43.660 8.320 1.00 22.78 79 TRP A CA 1
ATOM 578 C C . TRP A 1 79 ? -14.661 -44.083 9.409 1.00 22.53 79 TRP A C 1
ATOM 579 O O . TRP A 1 79 ? -13.836 -44.963 9.177 1.00 22.81 79 TRP A O 1
ATOM 590 N N . HIS A 1 80 ? -14.743 -43.476 10.591 1.00 22.21 80 HIS A N 1
ATOM 591 C CA . HIS A 1 80 ? -13.788 -43.811 11.646 1.00 23.77 80 HIS A CA 1
ATOM 592 C C . HIS A 1 80 ? -14.271 -43.659 13.083 1.00 24.51 80 HIS A C 1
ATOM 593 O O . HIS A 1 80 ? -13.722 -44.295 13.982 1.00 24.55 80 HIS A O 1
ATOM 600 N N . ALA A 1 81 ? -15.286 -42.825 13.298 1.00 24.72 81 ALA A N 1
ATOM 601 C CA . ALA A 1 81 ? -15.800 -42.560 14.641 1.00 26.12 81 ALA A CA 1
ATOM 602 C C . ALA A 1 81 ? -16.784 -43.594 15.185 1.00 27.92 81 ALA A C 1
ATOM 603 O O . ALA A 1 81 ? -17.020 -43.651 16.391 1.00 28.01 81 ALA A O 1
ATOM 605 N N . GLY A 1 82 ? -17.366 -44.397 14.297 1.00 29.24 82 GLY A N 1
ATOM 606 C CA . GLY A 1 82 ? -18.304 -45.420 14.725 1.00 29.10 82 GLY A CA 1
ATOM 607 C C . GLY A 1 82 ? -19.650 -44.924 15.223 1.00 30.46 82 GLY A C 1
ATOM 608 O O . GLY A 1 82 ? -20.323 -45.621 15.983 1.00 30.30 82 GLY A O 1
ATOM 609 N N . ASP A 1 83 ? -20.060 -43.731 14.801 1.00 28.91 83 ASP A N 1
ATOM 610 C CA . ASP A 1 83 ? -21.345 -43.201 15.237 1.00 27.79 83 ASP A CA 1
ATOM 611 C C . ASP A 1 83 ? -22.303 -42.967 14.066 1.00 28.44 83 ASP A C 1
ATOM 612 O O . ASP A 1 83 ? -23.103 -42.034 14.080 1.00 28.22 83 ASP A O 1
ATOM 617 N N . GLY A 1 84 ? -22.217 -43.835 13.062 1.00 28.79 84 GLY A N 1
ATOM 618 C CA . GLY A 1 84 ? -23.078 -43.724 11.896 1.00 30.17 84 GLY A CA 1
ATOM 619 C C . GLY A 1 84 ? -22.943 -42.394 11.175 1.00 31.32 84 GLY A C 1
ATOM 620 O O . GLY A 1 84 ? -21.865 -42.043 10.687 1.00 30.99 84 GLY A O 1
ATOM 621 N N . ASN A 1 85 ? -24.042 -41.649 11.112 1.00 29.98 85 ASN A N 1
ATOM 622 C CA . ASN A 1 85 ? -24.050 -40.353 10.451 1.00 30.88 85 ASN A CA 1
ATOM 623 C C . ASN A 1 85 ? -23.966 -39.215 11.457 1.00 29.20 85 ASN A C 1
ATOM 624 O O . ASN A 1 85 ? -24.344 -38.085 11.156 1.00 29.07 85 ASN A O 1
ATOM 629 N N . GLY A 1 86 ? -23.467 -39.524 12.652 1.00 28.77 86 GLY A N 1
ATOM 630 C CA . GLY A 1 86 ? -23.315 -38.517 13.688 1.00 25.18 86 GLY A CA 1
ATOM 631 C C . GLY A 1 86 ? -22.153 -37.594 13.359 1.00 25.24 86 GLY A C 1
ATOM 632 O O . GLY A 1 86 ? -21.482 -37.775 12.343 1.00 25.37 86 GLY A O 1
ATOM 633 N N . SER A 1 87 ? -21.898 -36.621 14.227 1.00 24.24 87 SER A N 1
ATOM 634 C CA . SER A 1 87 ? -20.830 -35.651 14.009 1.00 24.71 87 SER A CA 1
ATOM 635 C C . SER A 1 87 ? -19.414 -36.215 13.963 1.00 24.05 87 SER A C 1
ATOM 636 O O . SER A 1 87 ? -18.522 -35.601 13.379 1.00 22.90 87 SER A O 1
ATOM 639 N N . GLY A 1 88 ? -19.201 -37.370 14.585 1.00 24.41 88 GLY A N 1
ATOM 640 C CA . GLY A 1 88 ? -17.876 -37.962 14.568 1.00 22.49 88 GLY A CA 1
ATOM 641 C C . GLY A 1 88 ? -17.477 -38.268 13.138 1.00 22.94 88 GLY A C 1
ATOM 642 O O . GLY A 1 88 ? -16.444 -37.810 12.646 1.00 21.42 88 GLY A O 1
ATOM 643 N N . ASN A 1 89 ? -18.309 -39.046 12.460 1.00 22.28 89 ASN A N 1
ATOM 644 C CA . ASN A 1 89 ? -18.037 -39.395 11.076 1.00 22.88 89 ASN A CA 1
ATOM 645 C C . ASN A 1 89 ? -18.332 -38.270 10.086 1.00 23.23 89 ASN A C 1
ATOM 646 O O . ASN A 1 89 ? -17.538 -38.017 9.181 1.00 23.97 89 ASN A O 1
ATOM 651 N N . ARG A 1 90 ? -19.456 -37.584 10.271 1.00 23.25 90 ARG A N 1
ATOM 652 C CA . ARG A 1 90 ? -19.867 -36.533 9.339 1.00 23.98 90 ARG A CA 1
ATOM 653 C C . ARG A 1 90 ? -19.439 -35.095 9.622 1.00 24.29 90 ARG A C 1
ATOM 654 O O . ARG A 1 90 ? -19.679 -34.213 8.798 1.00 24.11 90 ARG A O 1
ATOM 662 N N . ALA A 1 91 ? -18.806 -34.842 10.763 1.00 23.66 91 ALA A N 1
ATOM 663 C CA . ALA A 1 91 ? -18.389 -33.474 11.067 1.00 23.74 91 ALA A CA 1
ATOM 664 C C . ALA A 1 91 ? -17.072 -33.356 11.820 1.00 23.51 91 ALA A C 1
ATOM 665 O O . ALA A 1 91 ? -16.896 -32.437 12.621 1.00 25.30 91 ALA A O 1
ATOM 667 N N . SER A 1 92 ? -16.145 -34.276 11.587 1.00 21.65 92 SER A N 1
ATOM 668 C CA . SER A 1 92 ? -14.860 -34.176 12.264 1.00 21.40 92 SER A CA 1
ATOM 669 C C . SER A 1 92 ? -13.732 -34.693 11.398 1.00 20.29 92 SER A C 1
ATOM 670 O O . SER A 1 92 ? -13.941 -35.504 10.493 1.00 19.05 92 SER A O 1
ATOM 673 N N . ILE A 1 93 ? -12.537 -34.189 11.675 1.00 20.37 93 ILE A N 1
ATOM 674 C CA . ILE A 1 93 ? -11.340 -34.601 10.967 1.00 19.03 93 ILE A CA 1
ATOM 675 C C . ILE A 1 93 ? -10.719 -35.714 11.802 1.00 19.72 93 ILE A C 1
ATOM 676 O O . ILE A 1 93 ? -10.421 -35.516 12.982 1.00 21.02 93 ILE A O 1
ATOM 681 N N . GLY A 1 94 ? -10.554 -36.887 11.198 1.00 18.29 94 GLY A N 1
ATOM 682 C CA . GLY A 1 94 ? -9.970 -38.011 11.906 1.00 19.31 94 GLY A CA 1
ATOM 683 C C . GLY A 1 94 ? -8.454 -38.066 11.788 1.00 19.65 94 GLY A C 1
ATOM 684 O O . GLY A 1 94 ? -7.903 -37.960 10.682 1.00 16.77 94 GLY A O 1
ATOM 685 N N . ILE A 1 95 ? -7.784 -38.226 12.929 1.00 17.76 95 ILE A N 1
ATOM 686 C CA . ILE A 1 95 ? -6.325 -38.311 12.975 1.00 19.70 95 ILE A CA 1
ATOM 687 C C . ILE A 1 95 ? -5.855 -39.583 13.678 1.00 19.96 95 ILE A C 1
ATOM 688 O O . ILE A 1 95 ? -6.305 -39.902 14.782 1.00 18.87 95 ILE A O 1
ATOM 693 N N . GLU A 1 96 ? -4.948 -40.310 13.035 1.00 18.35 96 GLU A N 1
ATOM 694 C CA . GLU A 1 96 ? -4.401 -41.526 13.626 1.00 17.27 96 GLU A CA 1
ATOM 695 C C . GLU A 1 96 ? -2.948 -41.275 14.001 1.00 17.32 96 GLU A C 1
ATOM 696 O O . GLU A 1 96 ? -2.203 -40.658 13.236 1.00 17.99 96 GLU A O 1
ATOM 702 N N . ILE A 1 97 ? -2.552 -41.742 15.179 1.00 17.12 97 ILE A N 1
ATOM 703 C CA . ILE A 1 97 ? -1.175 -41.595 15.639 1.00 17.53 97 ILE A CA 1
ATOM 704 C C . ILE A 1 97 ? -0.576 -42.996 15.691 1.00 17.21 97 ILE A C 1
ATOM 705 O O . ILE A 1 97 ? -1.117 -43.885 16.343 1.00 17.24 97 ILE A O 1
ATOM 710 N N . CYS A 1 98 ? 0.538 -43.188 14.990 1.00 18.15 98 CYS A N 1
ATOM 711 C CA . CYS A 1 98 ? 1.198 -44.490 14.921 1.00 18.36 98 CYS A CA 1
ATOM 712 C C . CYS A 1 98 ? 1.919 -44.929 16.198 1.00 19.11 98 CYS A C 1
ATOM 713 O O . CYS A 1 98 ? 2.312 -44.104 17.026 1.00 17.78 98 CYS A O 1
ATOM 716 N N . GLU A 1 99 ? 2.084 -46.243 16.330 1.00 18.60 99 GLU A N 1
ATOM 717 C CA . GLU A 1 99 ? 2.752 -46.854 17.473 1.00 20.37 99 GLU A CA 1
ATOM 718 C C . GLU A 1 99 ? 3.849 -47.811 16.997 1.00 21.17 99 GLU A C 1
ATOM 719 O O . GLU A 1 99 ? 4.301 -48.663 17.764 1.00 19.59 99 GLU A O 1
ATOM 725 N N . ASN A 1 100 ? 4.269 -47.687 15.738 1.00 19.50 100 ASN A N 1
ATOM 726 C CA . ASN A 1 100 ? 5.289 -48.588 15.202 1.00 20.86 100 ASN A CA 1
ATOM 727 C C . ASN A 1 100 ? 6.572 -48.647 16.040 1.00 22.10 100 ASN A C 1
ATOM 728 O O . ASN A 1 100 ? 7.074 -47.627 16.507 1.00 22.24 100 ASN A O 1
ATOM 733 N N . ALA A 1 101 ? 7.085 -49.860 16.228 1.00 23.55 101 ALA A N 1
ATOM 734 C CA . ALA A 1 101 ? 8.293 -50.088 17.017 1.00 24.79 101 ALA A CA 1
ATOM 735 C C . ALA A 1 101 ? 9.485 -49.249 16.574 1.00 26.94 101 ALA A C 1
ATOM 736 O O . ALA A 1 101 ? 10.255 -48.784 17.411 1.00 27.00 101 ALA A O 1
ATOM 738 N N . ASP A 1 102 ? 9.643 -49.056 15.266 1.00 27.51 102 ASP A N 1
ATOM 739 C CA . ASP A 1 102 ? 10.766 -48.271 14.761 1.00 29.14 102 ASP A CA 1
ATOM 740 C C . ASP A 1 102 ? 10.543 -46.760 14.828 1.00 31.18 102 ASP A C 1
ATOM 741 O O . ASP A 1 102 ? 11.313 -45.985 14.256 1.00 32.16 102 ASP A O 1
ATOM 746 N N . GLY A 1 103 ? 9.495 -46.345 15.535 1.00 31.04 103 GLY A N 1
ATOM 747 C CA . GLY A 1 103 ? 9.205 -44.928 15.660 1.00 29.33 103 GLY A CA 1
ATOM 748 C C . GLY A 1 103 ? 9.147 -44.459 17.101 1.00 30.14 103 GLY A C 1
ATOM 749 O O . GLY A 1 103 ? 9.002 -45.260 18.021 1.00 31.48 103 GLY A O 1
ATOM 750 N N . ASP A 1 104 ? 9.258 -43.151 17.294 1.00 31.65 104 ASP A N 1
ATOM 751 C CA . ASP A 1 104 ? 9.221 -42.543 18.623 1.00 31.22 104 ASP A CA 1
ATOM 752 C C . ASP A 1 104 ? 7.801 -42.026 18.879 1.00 29.62 104 ASP A C 1
ATOM 753 O O . ASP A 1 104 ? 7.374 -41.049 18.265 1.00 29.18 104 ASP A O 1
ATOM 758 N N . PHE A 1 105 ? 7.072 -42.670 19.783 1.00 28.74 105 PHE A N 1
ATOM 759 C CA . PHE A 1 105 ? 5.703 -42.256 20.072 1.00 29.81 105 PHE A CA 1
ATOM 760 C C . PHE A 1 105 ? 5.618 -40.826 20.597 1.00 31.61 105 PHE A C 1
ATOM 761 O O . PHE A 1 105 ? 4.693 -40.082 20.255 1.00 31.05 105 PHE A O 1
ATOM 769 N N . ALA A 1 106 ? 6.583 -40.442 21.427 1.00 29.85 106 ALA A N 1
ATOM 770 C CA . ALA A 1 106 ? 6.601 -39.098 21.990 1.00 30.36 106 ALA A CA 1
ATOM 771 C C . ALA A 1 106 ? 6.678 -38.055 20.884 1.00 30.16 106 ALA A C 1
ATOM 772 O O . ALA A 1 106 ? 5.989 -37.037 20.934 1.00 30.87 106 ALA A O 1
ATOM 774 N N . LYS A 1 107 ? 7.519 -38.318 19.890 1.00 30.29 107 LYS A N 1
ATOM 775 C CA . LYS A 1 107 ? 7.703 -37.407 18.772 1.00 31.56 107 LYS A CA 1
ATOM 776 C C . LYS A 1 107 ? 6.548 -37.477 17.772 1.00 31.04 107 LYS A C 1
ATOM 777 O O . LYS A 1 107 ? 6.343 -36.551 16.989 1.00 31.24 107 LYS A O 1
ATOM 783 N N . ALA A 1 108 ? 5.806 -38.580 17.789 1.00 29.66 108 ALA A N 1
ATOM 784 C CA . ALA A 1 108 ? 4.663 -38.730 16.895 1.00 27.86 108 ALA A CA 1
ATOM 785 C C . ALA A 1 108 ? 3.532 -37.922 17.514 1.00 26.66 108 ALA A C 1
ATOM 786 O O . ALA A 1 108 ? 2.733 -37.302 16.818 1.00 25.14 108 ALA A O 1
ATOM 788 N N . THR A 1 109 ? 3.481 -37.936 18.841 1.00 29.09 109 THR A N 1
ATOM 789 C CA . THR A 1 109 ? 2.467 -37.206 19.582 1.00 29.66 109 THR A CA 1
ATOM 790 C C . THR A 1 109 ? 2.689 -35.710 19.407 1.00 31.24 109 THR A C 1
ATOM 791 O O . THR A 1 109 ? 1.736 -34.950 19.226 1.00 31.90 109 THR A O 1
ATOM 795 N N . ALA A 1 110 ? 3.951 -35.297 19.452 1.00 32.10 110 ALA A N 1
ATOM 796 C CA . ALA A 1 110 ? 4.305 -33.893 19.292 1.00 32.84 110 ALA A CA 1
ATOM 797 C C . ALA A 1 110 ? 3.910 -33.416 17.903 1.00 32.98 110 ALA A C 1
ATOM 798 O O . ALA A 1 110 ? 3.425 -32.296 17.736 1.00 32.87 110 ALA A O 1
ATOM 800 N N . ASN A 1 111 ? 4.129 -34.267 16.904 1.00 32.96 111 ASN A N 1
ATOM 801 C CA . ASN A 1 111 ? 3.780 -33.922 15.533 1.00 32.79 111 ASN A CA 1
ATOM 802 C C . ASN A 1 111 ? 2.267 -33.806 15.381 1.00 31.63 111 ASN A C 1
ATOM 803 O O . ASN A 1 111 ? 1.774 -32.969 14.624 1.00 30.91 111 ASN A O 1
ATOM 808 N N . ALA A 1 112 ? 1.537 -34.650 16.107 1.00 30.57 112 ALA A N 1
ATOM 809 C CA . ALA A 1 112 ? 0.082 -34.644 16.059 1.00 30.47 112 ALA A CA 1
ATOM 810 C C . ALA A 1 112 ? -0.474 -33.387 16.725 1.00 30.79 112 ALA A C 1
ATOM 811 O O . ALA A 1 112 ? -1.479 -32.832 16.277 1.00 29.55 112 ALA A O 1
ATOM 813 N N . GLN A 1 113 ? 0.175 -32.947 17.800 1.00 30.06 113 GLN A N 1
ATOM 814 C CA . GLN A 1 113 ? -0.264 -31.747 18.507 1.00 30.03 113 GLN A CA 1
ATOM 815 C C . GLN A 1 113 ? -0.038 -30.534 17.612 1.00 29.67 113 GLN A C 1
ATOM 816 O O . GLN A 1 113 ? -0.845 -29.605 17.598 1.00 30.83 113 GLN A O 1
ATOM 822 N N . TRP A 1 114 ? 1.051 -30.546 16.853 1.00 29.95 114 TRP A N 1
ATOM 823 C CA . TRP A 1 114 ? 1.330 -29.447 15.938 1.00 30.86 114 TRP A CA 1
ATOM 824 C C . TRP A 1 114 ? 0.243 -29.408 14.863 1.00 30.60 114 TRP A C 1
ATOM 825 O O . TRP A 1 114 ? -0.301 -28.350 14.548 1.00 31.68 114 TRP A O 1
ATOM 836 N N . LEU A 1 115 ? -0.061 -30.572 14.298 1.00 29.59 115 LEU A N 1
ATOM 837 C CA . LEU A 1 115 ? -1.089 -30.684 13.268 1.00 28.40 115 LEU A CA 1
ATOM 838 C C . LEU A 1 115 ? -2.435 -30.190 13.792 1.00 27.49 115 LEU A C 1
ATOM 839 O O . LEU A 1 115 ? -3.123 -29.414 13.131 1.00 27.17 115 LEU A O 1
ATOM 844 N N . ILE A 1 116 ? -2.806 -30.643 14.983 1.00 28.71 116 ILE A N 1
ATOM 845 C CA . ILE A 1 116 ? -4.074 -30.251 15.579 1.00 29.45 116 ILE A CA 1
ATOM 846 C C . ILE A 1 116 ? -4.161 -28.744 15.807 1.00 32.70 116 ILE A C 1
ATOM 847 O O . ILE A 1 116 ? -5.204 -28.138 15.563 1.00 32.12 116 ILE A O 1
ATOM 852 N N . LYS A 1 117 ? -3.071 -28.136 16.268 1.00 34.85 117 LYS A N 1
ATOM 853 C CA . LYS A 1 117 ? -3.056 -26.693 16.498 1.00 37.20 117 LYS A CA 1
ATOM 854 C C . LYS A 1 117 ? -3.305 -25.965 15.179 1.00 37.04 117 LYS A C 1
ATOM 855 O O . LYS A 1 117 ? -4.069 -25.003 15.121 1.00 37.91 117 LYS A O 1
ATOM 861 N N . THR A 1 118 ? -2.641 -26.431 14.127 1.00 36.22 118 THR A N 1
ATOM 862 C CA . THR A 1 118 ? -2.772 -25.846 12.800 1.00 36.94 118 THR A CA 1
ATOM 863 C C . THR A 1 118 ? -4.199 -25.987 12.268 1.00 37.42 118 THR A C 1
ATOM 864 O O . THR A 1 118 ? -4.745 -25.056 11.681 1.00 37.79 118 THR A O 1
ATOM 868 N N . LEU A 1 119 ? -4.793 -27.160 12.475 1.00 36.80 119 LEU A N 1
ATOM 869 C CA . LEU A 1 119 ? -6.156 -27.433 12.030 1.00 35.26 119 LEU A CA 1
ATOM 870 C C . LEU A 1 119 ? -7.168 -26.551 12.769 1.00 35.44 119 LEU A C 1
ATOM 871 O O . LEU A 1 119 ? -8.113 -26.038 12.169 1.00 33.90 119 LEU A O 1
ATOM 876 N N . MET A 1 120 ? -6.969 -26.390 14.073 1.00 34.86 120 MET A N 1
ATOM 877 C CA . MET A 1 120 ? -7.850 -25.565 14.895 1.00 35.83 120 MET A CA 1
ATOM 878 C C . MET A 1 120 ? -7.934 -24.139 14.352 1.00 37.57 120 MET A C 1
ATOM 879 O O . MET A 1 120 ? -9.022 -23.580 14.202 1.00 38.47 120 MET A O 1
ATOM 884 N N . ALA A 1 121 ? -6.777 -23.558 14.055 1.00 37.67 121 ALA A N 1
ATOM 885 C CA . ALA A 1 121 ? -6.708 -22.198 13.538 1.00 39.03 121 ALA A CA 1
ATOM 886 C C . ALA A 1 121 ? -7.252 -22.062 12.121 1.00 39.51 121 ALA A C 1
ATOM 887 O O . ALA A 1 121 ? -7.941 -21.093 11.810 1.00 40.70 121 ALA A O 1
ATOM 889 N N . GLU A 1 122 ? -6.947 -23.032 11.265 1.00 38.93 122 GLU A N 1
ATOM 890 C CA . GLU A 1 122 ? -7.393 -22.980 9.878 1.00 39.46 122 GLU A CA 1
ATOM 891 C C . GLU A 1 122 ? -8.867 -23.302 9.649 1.00 38.71 122 GLU A C 1
ATOM 892 O O . GLU A 1 122 ? -9.441 -22.888 8.644 1.00 38.81 122 GLU A O 1
ATOM 898 N N . HIS A 1 123 ? -9.479 -24.034 10.572 1.00 37.73 123 HIS A N 1
ATOM 899 C CA . HIS A 1 123 ? -10.882 -24.413 10.433 1.00 37.91 123 HIS A CA 1
ATOM 900 C C . HIS A 1 123 ? -11.739 -23.867 11.566 1.00 37.77 123 HIS A C 1
ATOM 901 O O . HIS A 1 123 ? -12.896 -24.260 11.744 1.00 37.96 123 HIS A O 1
ATOM 908 N N . ASN A 1 124 ? -11.161 -22.948 12.327 1.00 37.79 124 ASN A N 1
ATOM 909 C CA . ASN A 1 124 ? -11.858 -22.326 13.439 1.00 39.12 124 ASN A CA 1
ATOM 910 C C . ASN A 1 124 ? -12.517 -23.358 14.353 1.00 38.63 124 ASN A C 1
ATOM 911 O O . ASN A 1 124 ? -13.714 -23.288 14.636 1.00 38.76 124 ASN A O 1
ATOM 916 N N . ILE A 1 125 ? -11.717 -24.314 14.816 1.00 37.58 125 ILE A N 1
ATOM 917 C CA . ILE A 1 125 ? -12.193 -25.363 15.709 1.00 35.52 125 ILE A CA 1
ATOM 918 C C . ILE A 1 125 ? -11.557 -25.132 17.075 1.00 35.59 125 ILE A C 1
ATOM 919 O O . ILE A 1 125 ? -10.340 -24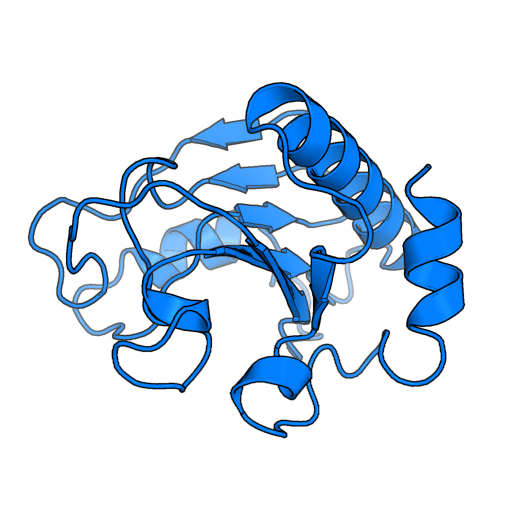.973 17.178 1.00 35.17 125 ILE A O 1
ATOM 924 N N . SER A 1 126 ? -12.379 -25.115 18.121 1.00 35.71 126 SER A N 1
ATOM 925 C CA . SER A 1 126 ? -11.884 -24.869 19.470 1.00 36.59 126 SER A CA 1
ATOM 926 C C . SER A 1 126 ? -11.253 -26.097 20.110 1.00 36.65 126 SER A C 1
ATOM 927 O O . SER A 1 126 ? -11.517 -27.229 19.705 1.00 36.14 126 SER A O 1
ATOM 930 N N . LEU A 1 127 ? -10.423 -25.856 21.121 1.00 35.99 127 LEU A N 1
ATOM 931 C CA . LEU A 1 127 ? -9.745 -26.928 21.837 1.00 34.27 127 LEU A CA 1
ATOM 932 C C . LEU A 1 127 ? -10.756 -27.883 22.455 1.00 33.39 127 LEU A C 1
ATOM 933 O O . LEU A 1 127 ? -10.532 -29.096 22.504 1.00 34.26 127 LEU A O 1
ATOM 938 N N . ALA A 1 128 ? -11.865 -27.333 22.938 1.00 30.40 128 ALA A N 1
ATOM 939 C CA . ALA A 1 128 ? -12.909 -28.144 23.548 1.00 29.27 128 ALA A CA 1
ATOM 940 C C . ALA A 1 128 ? -13.465 -29.157 22.545 1.00 28.87 128 ALA A C 1
ATOM 941 O O . ALA A 1 128 ? -13.961 -30.217 22.930 1.00 28.08 128 ALA A O 1
ATOM 943 N N . ASN A 1 129 ? -13.375 -28.832 21.260 1.00 28.12 129 ASN A N 1
ATOM 944 C CA . ASN A 1 129 ? -13.886 -29.725 20.230 1.00 29.09 129 ASN A CA 1
ATOM 945 C C . ASN A 1 129 ? -12.858 -30.718 19.687 1.00 28.08 129 ASN A C 1
ATOM 946 O O . ASN A 1 129 ? -13.089 -31.371 18.672 1.00 26.96 129 ASN A O 1
ATOM 951 N N . VAL A 1 130 ? -11.714 -30.814 20.358 1.00 27.34 130 VAL A N 1
ATOM 952 C CA . VAL A 1 130 ? -10.696 -31.787 19.977 1.00 25.77 130 VAL A CA 1
ATOM 953 C C . VAL A 1 130 ? -11.046 -32.944 20.901 1.00 26.20 130 VAL A C 1
ATOM 954 O O . VAL A 1 130 ? -10.833 -32.868 22.112 1.00 27.50 130 VAL A O 1
ATOM 958 N N . VAL A 1 131 ? -11.608 -34.005 20.335 1.00 24.25 131 VAL A N 1
ATOM 959 C CA . VAL A 1 131 ? -12.040 -35.141 21.133 1.00 23.27 131 VAL A CA 1
ATOM 960 C C . VAL A 1 131 ? -11.427 -36.484 20.769 1.00 23.54 131 VAL A C 1
ATOM 961 O O . VAL A 1 131 ? -10.869 -36.662 19.684 1.00 22.85 131 VAL A O 1
ATOM 965 N N . PRO A 1 132 ? -11.525 -37.454 21.692 1.00 23.75 132 PRO A N 1
ATOM 966 C CA . PRO A 1 132 ? -10.989 -38.795 21.462 1.00 23.17 132 PRO A CA 1
ATOM 967 C C . PRO A 1 132 ? -12.078 -39.609 20.782 1.00 23.83 132 PRO A C 1
ATOM 968 O O . PRO A 1 132 ? -13.265 -39.312 20.937 1.00 23.59 132 PRO A O 1
ATOM 972 N N . HIS A 1 133 ? -11.678 -40.623 20.025 1.00 21.84 133 HIS A N 1
ATOM 973 C CA . HIS A 1 133 ? -12.637 -41.486 19.357 1.00 21.46 133 HIS A CA 1
ATOM 974 C C . HIS A 1 133 ? -13.687 -41.930 20.376 1.00 23.12 133 HIS A C 1
ATOM 975 O O . HIS A 1 133 ? -14.878 -42.006 20.071 1.00 23.35 133 HIS A O 1
ATOM 982 N N . LYS A 1 134 ? -13.234 -42.209 21.593 1.00 24.90 134 LYS A N 1
ATOM 983 C CA . LYS A 1 134 ? -14.114 -42.674 22.665 1.00 25.80 134 LYS A CA 1
ATOM 984 C C . LYS A 1 134 ? -15.352 -41.802 22.862 1.00 25.76 134 LYS A C 1
ATOM 985 O O . LYS A 1 134 ? -16.439 -42.308 23.135 1.00 25.24 134 LYS A O 1
ATOM 991 N N . TYR A 1 135 ? -15.179 -40.495 22.723 1.00 27.02 135 TYR A N 1
ATOM 992 C CA . TYR A 1 135 ? -16.276 -39.547 22.882 1.00 29.36 135 TYR A CA 1
ATOM 993 C C . TYR A 1 135 ? -17.496 -39.913 22.035 1.00 29.61 135 TYR A C 1
ATOM 994 O O . TYR A 1 135 ? -18.636 -39.823 22.499 1.00 29.35 135 TYR A O 1
ATOM 1003 N N . TRP A 1 136 ? -17.249 -40.338 20.798 1.00 28.58 136 TRP A N 1
ATOM 1004 C CA . TRP A 1 136 ? -18.320 -40.698 19.866 1.00 28.32 136 TRP A CA 1
ATOM 1005 C C . TRP A 1 136 ? -18.848 -42.126 19.987 1.00 29.80 136 TRP A C 1
ATOM 1006 O O . TRP A 1 136 ? -20.003 -42.395 19.655 1.00 30.56 136 TRP A O 1
ATOM 1017 N N . SER A 1 137 ? -18.017 -43.047 20.459 1.00 31.20 137 SER A N 1
ATOM 1018 C CA . SER A 1 137 ? -18.447 -44.437 20.520 1.00 32.56 137 SER A CA 1
ATOM 1019 C C . SER A 1 137 ? -18.189 -45.179 21.823 1.00 31.92 137 SER A C 1
ATOM 1020 O O . SER A 1 137 ? -18.608 -46.322 21.966 1.00 29.75 137 SER A O 1
ATOM 1023 N N . GLY A 1 138 ? -17.490 -44.550 22.760 1.00 32.59 138 GLY A N 1
ATOM 1024 C CA . GLY A 1 138 ? -17.206 -45.222 24.013 1.00 34.18 138 GLY A CA 1
ATOM 1025 C C . GLY A 1 138 ? -16.095 -46.246 23.859 1.00 35.72 138 GLY A C 1
ATOM 1026 O O . GL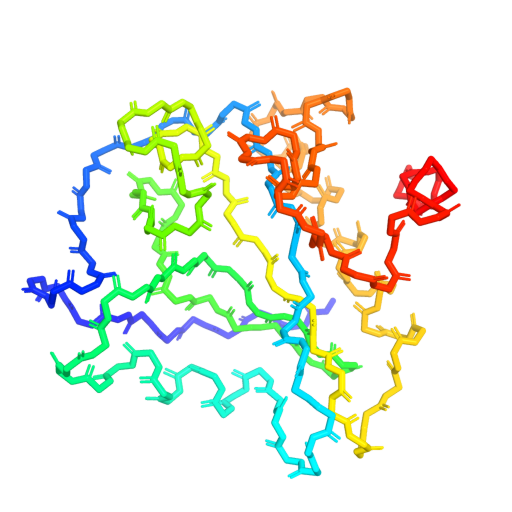Y A 1 138 ? -15.743 -46.943 24.811 1.00 36.61 138 GLY A O 1
ATOM 1027 N N . LYS A 1 139 ? -15.536 -46.340 22.657 1.00 34.64 139 LYS A N 1
ATOM 1028 C CA . LYS A 1 139 ? -14.451 -47.279 22.400 1.00 34.76 139 LYS A CA 1
ATOM 1029 C C . LYS A 1 139 ? -13.191 -46.791 23.110 1.00 33.35 139 LYS A C 1
ATOM 1030 O O . LYS A 1 139 ? -12.977 -45.588 23.256 1.00 31.86 139 LYS A O 1
ATOM 1036 N N . GLU A 1 140 ? -12.360 -47.728 23.553 1.00 32.93 140 GLU A N 1
ATOM 1037 C CA . GLU A 1 140 ? -11.131 -47.381 24.262 1.00 32.78 140 GLU A CA 1
ATOM 1038 C C . GLU A 1 140 ? -10.015 -46.978 23.287 1.00 30.93 140 GLU A C 1
ATOM 1039 O O . GLU A 1 140 ? -9.025 -47.694 23.112 1.00 30.59 140 GLU A O 1
ATOM 1045 N N . CYS A 1 141 ? -10.195 -45.820 22.659 1.00 28.81 141 CYS A N 1
ATOM 1046 C CA . CYS A 1 141 ? -9.250 -45.270 21.692 1.00 25.48 141 CYS A CA 1
ATOM 1047 C C . CYS A 1 141 ? -9.357 -43.759 21.836 1.00 24.33 141 CYS A C 1
ATOM 1048 O O . CYS A 1 141 ? -10.462 -43.233 21.965 1.00 24.39 141 CYS A O 1
ATOM 1051 N N . PRO A 1 142 ? -8.225 -43.031 21.800 1.00 22.28 142 PRO A N 1
ATOM 1052 C CA . PRO A 1 142 ? -6.825 -43.449 21.639 1.00 23.35 142 PRO A CA 1
ATOM 1053 C C . PRO A 1 142 ? -6.278 -44.129 22.900 1.00 25.45 142 PRO A C 1
ATOM 1054 O O . PRO A 1 142 ? -6.017 -43.477 23.910 1.00 23.96 142 PRO A O 1
ATOM 1058 N N . ARG A 1 143 ? -6.093 -45.442 22.816 1.00 26.92 143 ARG A N 1
ATOM 1059 C CA . ARG A 1 143 ? -5.638 -46.244 23.943 1.00 29.63 143 ARG A CA 1
ATOM 1060 C C . ARG A 1 143 ? -4.426 -45.751 24.731 1.00 29.71 143 ARG A C 1
ATOM 1061 O O . ARG A 1 143 ? -4.357 -45.970 25.938 1.00 32.25 143 ARG A O 1
ATOM 1069 N N . LYS A 1 144 ? -3.484 -45.081 24.074 1.00 30.19 144 LYS A N 1
ATOM 1070 C CA . LYS A 1 144 ? -2.289 -44.595 24.767 1.00 31.37 144 LYS A CA 1
ATOM 1071 C C . LYS A 1 144 ? -2.376 -43.155 25.263 1.00 31.95 144 LYS A C 1
ATOM 1072 O O . LYS A 1 144 ? -1.445 -42.656 25.903 1.00 30.37 144 LYS A O 1
ATOM 1078 N N . LEU A 1 145 ? -3.485 -42.487 24.971 1.00 31.82 145 LEU A N 1
ATOM 1079 C CA . LEU A 1 145 ? -3.659 -41.099 25.381 1.00 32.38 145 LEU A CA 1
ATOM 1080 C C . LEU A 1 145 ? -4.859 -40.865 26.298 1.00 31.79 145 LEU A C 1
ATOM 1081 O O . LEU A 1 145 ? -4.981 -39.799 26.896 1.00 32.12 145 LEU A O 1
ATOM 1086 N N . LEU A 1 146 ? -5.738 -41.855 26.415 1.00 32.76 146 LEU A N 1
ATOM 1087 C CA . LEU A 1 146 ? -6.930 -41.713 27.243 1.00 34.04 146 LEU A CA 1
ATOM 1088 C C . LEU A 1 146 ? -6.668 -41.386 28.713 1.00 36.81 146 LEU A C 1
ATOM 1089 O O . LEU A 1 146 ? -7.209 -40.408 29.230 1.00 38.05 146 LEU A O 1
ATOM 1094 N N . ASP A 1 147 ? -5.841 -42.184 29.387 1.00 38.46 147 ASP A N 1
ATOM 1095 C CA . ASP A 1 147 ? -5.542 -41.935 30.800 1.00 39.04 147 ASP A CA 1
ATOM 1096 C C . ASP A 1 147 ? -4.878 -40.584 31.045 1.00 37.76 147 ASP A C 1
ATOM 1097 O O . ASP A 1 147 ? -4.856 -40.095 32.173 1.00 39.07 147 ASP A O 1
ATOM 1102 N N . THR A 1 148 ? -4.330 -39.983 29.996 1.00 36.29 148 THR A N 1
ATOM 1103 C CA . THR A 1 148 ? -3.679 -38.684 30.132 1.00 34.16 148 THR A CA 1
ATOM 1104 C C . THR A 1 148 ? -4.215 -37.703 29.088 1.00 33.90 148 THR A C 1
ATOM 1105 O O . THR A 1 148 ? -3.530 -36.756 28.704 1.00 33.84 148 THR A O 1
ATOM 1109 N N . TRP A 1 149 ? -5.451 -37.928 28.650 1.00 34.55 149 TRP A N 1
ATOM 1110 C CA . TRP A 1 149 ? -6.087 -37.093 27.629 1.00 34.62 149 TRP A CA 1
ATOM 1111 C C . TRP A 1 149 ? -5.970 -35.586 27.864 1.00 35.89 149 TRP A C 1
ATOM 1112 O O . TRP A 1 149 ? -5.485 -34.850 27.000 1.00 34.71 149 TRP A O 1
ATOM 1123 N N . ASP A 1 150 ? -6.408 -35.123 29.030 1.00 38.10 150 ASP A N 1
ATOM 1124 C CA . ASP A 1 150 ? -6.348 -33.698 29.334 1.00 39.39 150 ASP A CA 1
ATOM 1125 C C . ASP A 1 150 ? -4.939 -33.122 29.229 1.00 38.61 150 ASP A C 1
ATOM 1126 O O . ASP A 1 150 ? -4.766 -31.966 28.840 1.00 38.64 150 ASP A O 1
ATOM 1131 N N . SER A 1 151 ? -3.932 -33.922 29.569 1.00 37.76 151 SER A N 1
ATOM 1132 C CA . SER A 1 151 ? -2.546 -33.468 29.477 1.00 37.33 151 SER A CA 1
ATOM 1133 C C . SER A 1 151 ? -2.161 -33.361 28.007 1.00 36.01 151 SER A C 1
ATOM 1134 O O . SER A 1 151 ? -1.515 -32.398 27.592 1.00 35.45 151 SER A O 1
ATOM 1137 N N . PHE A 1 152 ? -2.553 -34.362 27.224 1.00 34.94 152 PHE A N 1
ATOM 1138 C CA . PHE A 1 152 ? -2.266 -34.369 25.791 1.00 34.71 152 PHE A CA 1
ATOM 1139 C C . PHE A 1 152 ? -2.795 -33.082 25.169 1.00 33.40 152 PHE A C 1
ATOM 1140 O O . PHE A 1 152 ? -2.131 -32.463 24.335 1.00 33.89 152 PHE A O 1
ATOM 1148 N N . LYS A 1 153 ? -3.992 -32.683 25.584 1.00 33.29 153 LYS A N 1
ATOM 1149 C CA . LYS A 1 153 ? -4.609 -31.468 25.064 1.00 35.40 153 LYS A CA 1
ATOM 1150 C C . LYS A 1 153 ? -3.901 -30.211 25.553 1.00 36.40 153 LYS A C 1
ATOM 1151 O O . LYS A 1 153 ? -3.779 -29.233 24.811 1.00 36.48 153 LYS A O 1
ATOM 1157 N N . ALA A 1 154 ? -3.425 -30.235 26.795 1.00 37.18 154 ALA A N 1
ATOM 1158 C CA . ALA A 1 154 ? -2.720 -29.083 27.347 1.00 37.09 154 ALA A CA 1
ATOM 1159 C C . ALA A 1 154 ? -1.432 -28.874 26.563 1.00 38.04 154 ALA A C 1
ATOM 1160 O O . ALA A 1 154 ? -0.908 -27.763 26.486 1.00 38.42 154 ALA A O 1
ATOM 1162 N N . GLY A 1 155 ? -0.929 -29.951 25.969 1.00 38.37 155 GLY A N 1
ATOM 1163 C CA . GLY A 1 155 ? 0.298 -29.858 25.197 1.00 38.33 155 GLY A CA 1
ATOM 1164 C C . GLY A 1 155 ? 0.093 -29.296 23.803 1.00 39.44 155 GLY A C 1
ATOM 1165 O O . GLY A 1 155 ? 1.056 -28.958 23.115 1.00 39.65 155 GLY A O 1
ATOM 1166 N N . ILE A 1 156 ? 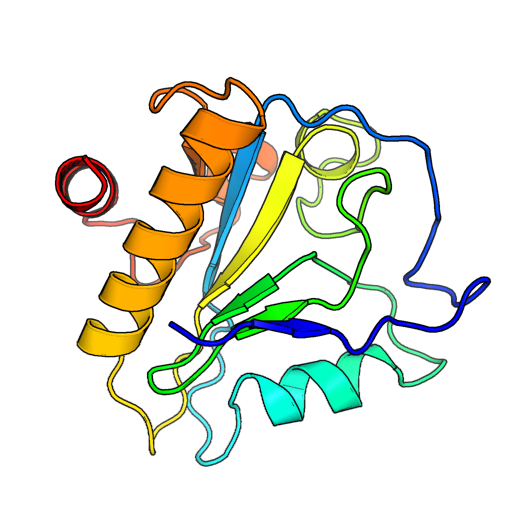-1.161 -29.196 23.379 1.00 40.17 156 ILE A N 1
ATOM 1167 C CA . ILE A 1 156 ? -1.479 -28.670 22.056 1.00 40.08 156 ILE A CA 1
ATOM 1168 C C . ILE A 1 156 ? -1.192 -27.176 21.987 1.00 42.62 156 ILE A C 1
ATOM 1169 O O . ILE A 1 156 ? -0.373 -26.720 21.182 1.00 40.74 156 ILE A O 1
ATOM 1174 N N . GLY A 1 157 ? -1.885 -26.429 22.844 1.00 46.04 157 GLY A N 1
ATOM 1175 C CA . GLY A 1 157 ? -1.740 -24.982 22.893 1.00 51.41 157 GLY A CA 1
ATOM 1176 C C . GLY A 1 157 ? -0.436 -24.425 22.360 1.00 53.91 157 GLY A C 1
ATOM 1177 O O . GLY A 1 157 ? -0.475 -23.698 21.342 1.00 55.08 157 GLY A O 1
#